Protein AF-A0A7W6UTS2-F1 (afdb_monomer_lite)

Secondary structure (DSSP, 8-state):
--------TTTTTTTTTTSSHHHHHHHTSS-----PPTTEEEETTEEEE-S-HHHHHHHHHHHHHHHHHSSHHHHHHHHHHTT--EEEE-TTS-EEEE---HHHHHHHHH-HHHIIIII--

Structure (mmCIF, N/CA/C/O backbone):
data_AF-A0A7W6UTS2-F1
#
_entry.id   AF-A0A7W6UTS2-F1
#
loop_
_atom_site.group_PDB
_atom_site.id
_atom_site.type_symbol
_atom_site.label_atom_id
_atom_site.label_alt_id
_atom_site.label_comp_id
_atom_site.label_asym_id
_atom_site.label_entity_id
_atom_site.label_seq_id
_atom_site.pdbx_PDB_ins_code
_atom_site.Cartn_x
_atom_site.Cartn_y
_atom_site.Cartn_z
_atom_site.occupancy
_atom_site.B_iso_or_equiv
_atom_site.auth_seq_id
_atom_site.auth_comp_id
_atom_site.auth_asym_id
_atom_site.auth_atom_id
_atom_site.pdbx_PDB_model_num
ATOM 1 N N . MET A 1 1 ? -17.368 18.427 27.699 1.00 36.03 1 MET A N 1
ATOM 2 C CA . MET A 1 1 ? -18.019 18.335 26.372 1.00 36.03 1 MET A CA 1
ATOM 3 C C . MET A 1 1 ? -17.132 19.125 25.419 1.00 36.03 1 MET A C 1
ATOM 5 O O . MET A 1 1 ? -16.994 20.315 25.617 1.00 36.03 1 MET A O 1
ATOM 9 N N . GLY A 1 2 ? -16.251 18.519 24.629 1.00 37.66 2 GLY A N 1
ATOM 10 C CA . GLY A 1 2 ? -16.568 17.772 23.412 1.00 37.66 2 GLY A CA 1
ATOM 11 C C . GLY A 1 2 ? -15.868 18.470 22.237 1.00 37.66 2 GLY A C 1
ATOM 12 O O . GLY A 1 2 ? -16.531 19.034 21.378 1.00 37.66 2 GLY A O 1
ATOM 13 N N . LEU A 1 3 ? -14.530 18.511 22.252 1.00 36.72 3 LEU A N 1
ATOM 14 C CA . LEU A 1 3 ? -13.720 19.060 21.159 1.00 36.72 3 LEU A CA 1
ATOM 15 C C . LEU A 1 3 ? -13.683 18.033 20.021 1.00 36.72 3 LEU A C 1
ATOM 17 O O . LEU A 1 3 ? -12.890 17.094 20.050 1.00 36.72 3 LEU A O 1
ATOM 21 N N . LYS A 1 4 ? -14.581 18.178 19.043 1.00 36.81 4 LYS A N 1
ATOM 22 C CA . LYS A 1 4 ? -14.585 17.382 17.812 1.00 36.81 4 LYS A CA 1
ATOM 23 C C . LYS A 1 4 ? -13.847 18.195 16.748 1.00 36.81 4 LYS A C 1
ATOM 25 O O . LYS A 1 4 ? -14.400 19.130 16.181 1.00 36.81 4 LYS A O 1
ATOM 30 N N . GLY A 1 5 ? -12.558 17.901 16.589 1.00 35.44 5 GLY A N 1
ATOM 31 C CA . GLY A 1 5 ? -11.672 18.577 15.648 1.00 35.44 5 GLY A CA 1
ATOM 32 C C . GLY A 1 5 ? -12.091 18.318 14.205 1.00 35.44 5 GLY A C 1
ATOM 33 O O . GLY A 1 5 ? -11.898 17.221 13.690 1.00 35.44 5 GLY A O 1
ATOM 34 N N . SER A 1 6 ? -12.637 19.344 13.562 1.00 45.41 6 SER A N 1
ATOM 35 C CA . SER A 1 6 ? -12.721 19.441 12.107 1.00 45.41 6 SER A CA 1
ATOM 36 C C . SER A 1 6 ? -11.370 19.936 11.581 1.00 45.41 6 SER A C 1
ATOM 38 O O . SER A 1 6 ? -11.150 21.137 11.471 1.00 45.41 6 SER A O 1
ATOM 40 N N . LEU A 1 7 ? -10.447 19.011 11.311 1.00 38.72 7 LEU A N 1
ATOM 41 C CA . LEU A 1 7 ? -9.261 19.248 10.477 1.00 38.72 7 LEU A CA 1
ATOM 42 C C . LEU A 1 7 ? -9.588 18.657 9.094 1.00 38.72 7 LEU A C 1
ATOM 44 O O . LEU A 1 7 ? -9.459 17.458 8.885 1.00 38.72 7 LEU A O 1
ATOM 48 N N . ASN A 1 8 ? -10.354 19.373 8.275 1.00 42.56 8 ASN A N 1
ATOM 49 C CA . ASN A 1 8 ? -9.886 20.337 7.272 1.00 42.56 8 ASN A CA 1
ATOM 50 C C . ASN A 1 8 ? -9.152 19.652 6.101 1.00 42.56 8 ASN A C 1
ATOM 52 O O . ASN A 1 8 ? -7.930 19.712 5.974 1.00 42.56 8 ASN A O 1
ATOM 56 N N . GLU A 1 9 ? -9.947 19.023 5.228 1.00 44.50 9 GLU A N 1
ATOM 57 C CA . GLU A 1 9 ? -9.570 18.403 3.943 1.00 44.50 9 GLU A CA 1
ATOM 58 C C . GLU A 1 9 ? -8.797 19.339 2.986 1.00 44.50 9 GLU A C 1
ATOM 60 O O . GLU A 1 9 ? -8.205 18.870 2.018 1.00 44.50 9 GLU A O 1
ATOM 65 N N . TYR A 1 10 ? -8.726 20.643 3.272 1.00 45.50 10 TYR A N 1
ATOM 66 C CA . TYR A 1 10 ? -8.092 21.650 2.415 1.00 45.50 10 TYR A CA 1
ATOM 67 C C . TYR A 1 10 ? -6.591 21.896 2.665 1.00 45.50 10 TYR A C 1
ATOM 69 O O . TYR A 1 10 ? -5.899 22.374 1.768 1.00 45.50 10 TYR A O 1
ATOM 77 N N . GLU A 1 11 ? -6.037 21.568 3.838 1.00 42.19 11 GLU A N 1
ATOM 78 C CA . GLU A 1 11 ? -4.622 21.882 4.140 1.00 42.19 11 GLU A CA 1
ATOM 79 C C . GLU A 1 11 ? -3.621 20.833 3.633 1.00 42.19 11 GLU A C 1
ATOM 81 O O . GLU A 1 11 ? -2.423 21.103 3.524 1.00 42.19 11 GLU A O 1
ATOM 86 N N . LEU A 1 12 ? -4.096 19.646 3.256 1.00 47.72 12 LEU A N 1
ATOM 87 C CA . LEU A 1 12 ? -3.245 18.581 2.723 1.00 47.72 12 LEU A CA 1
ATOM 88 C C . LEU A 1 12 ? -2.936 18.724 1.223 1.00 47.72 12 LEU A C 1
ATOM 90 O O . LEU A 1 12 ? -2.036 18.040 0.728 1.00 47.72 12 LEU A O 1
ATOM 94 N N . ASP A 1 13 ? -3.649 19.597 0.510 1.00 47.53 13 ASP A N 1
ATOM 95 C CA . ASP A 1 13 ? -3.495 19.786 -0.936 1.00 47.53 13 ASP A CA 1
ATOM 96 C C . ASP A 1 13 ? -2.376 20.794 -1.274 1.00 47.53 13 ASP A C 1
ATOM 98 O O . ASP A 1 13 ? -1.535 20.551 -2.144 1.00 47.53 13 ASP A O 1
ATOM 102 N N . LEU A 1 14 ? -2.243 21.871 -0.486 1.00 37.41 14 LEU A N 1
ATOM 103 C CA . LEU A 1 14 ? -1.309 22.967 -0.787 1.00 37.41 14 LEU A CA 1
ATOM 104 C C . LEU A 1 14 ? 0.185 22.628 -0.605 1.00 37.41 14 LEU A C 1
ATOM 106 O O . LEU A 1 14 ? 1.039 23.251 -1.236 1.00 37.41 14 LEU A O 1
ATOM 110 N N . LEU A 1 15 ? 0.539 21.638 0.222 1.00 43.25 15 LEU A N 1
ATOM 111 C CA . LEU A 1 15 ? 1.944 21.262 0.462 1.00 43.25 15 LEU A CA 1
ATOM 112 C C . LEU A 1 15 ? 2.467 20.172 -0.497 1.00 43.25 15 LEU A C 1
ATOM 114 O O . LEU A 1 15 ? 3.673 19.910 -0.533 1.00 43.25 15 LEU A O 1
ATOM 118 N N . ARG A 1 16 ? 1.598 19.543 -1.304 1.00 44.44 16 ARG A N 1
ATOM 119 C CA . ARG A 1 16 ? 1.937 18.363 -2.128 1.00 44.44 16 ARG A CA 1
ATOM 120 C C . ARG A 1 16 ? 2.441 18.676 -3.535 1.00 44.44 16 ARG A C 1
ATOM 122 O O . ARG A 1 16 ? 3.199 17.879 -4.089 1.00 44.44 16 ARG A O 1
ATOM 129 N N . GLN A 1 17 ? 2.110 19.839 -4.094 1.00 43.97 17 GLN A N 1
ATOM 130 C CA . GLN A 1 17 ? 2.454 20.165 -5.485 1.00 43.97 17 GLN A CA 1
ATOM 131 C C . GLN A 1 17 ? 3.937 20.502 -5.731 1.00 43.97 17 GLN A C 1
ATOM 133 O O . GLN A 1 17 ? 4.406 20.371 -6.858 1.00 43.97 17 GLN A O 1
ATOM 138 N N . ARG A 1 18 ? 4.720 20.902 -4.716 1.00 40.47 18 ARG A N 1
ATOM 139 C CA . ARG A 1 18 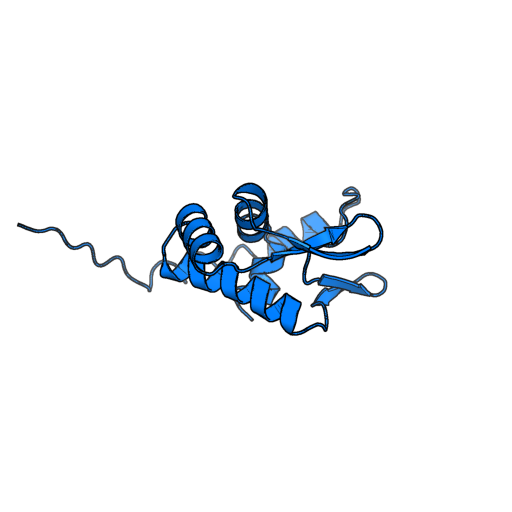? 6.085 21.435 -4.943 1.00 40.47 18 ARG A CA 1
ATOM 140 C C . ARG A 1 18 ? 7.247 20.447 -4.800 1.00 40.47 18 ARG A C 1
ATOM 142 O O . ARG A 1 18 ? 8.359 20.785 -5.191 1.00 40.47 18 ARG A O 1
ATOM 149 N N . SER A 1 19 ? 7.033 19.239 -4.273 1.00 44.03 19 SER A N 1
ATOM 150 C CA . SER A 1 19 ? 8.136 18.296 -3.975 1.00 44.03 19 SER A CA 1
ATOM 151 C C . SER A 1 19 ? 8.249 17.088 -4.911 1.00 44.03 19 SER A C 1
ATOM 153 O O . SER A 1 19 ? 9.230 16.346 -4.822 1.00 44.03 19 SER A O 1
ATOM 155 N N . LEU A 1 20 ? 7.283 16.867 -5.806 1.00 45.97 20 LEU A N 1
ATOM 156 C CA . LEU A 1 20 ? 7.243 15.647 -6.621 1.00 45.97 20 LEU A CA 1
ATOM 157 C C . LEU A 1 20 ? 8.302 15.644 -7.735 1.00 45.97 20 LEU A C 1
ATOM 159 O O . LEU A 1 20 ? 8.944 14.621 -7.952 1.00 45.97 20 LEU A O 1
ATOM 163 N N . SER A 1 21 ? 8.589 16.786 -8.362 1.00 44.38 21 SER A N 1
ATOM 164 C CA . SER A 1 21 ? 9.543 16.865 -9.482 1.00 44.38 21 SER A CA 1
ATOM 165 C C . SER A 1 21 ? 11.014 16.739 -9.056 1.00 44.38 21 SER A C 1
ATOM 167 O O . SER A 1 21 ? 11.840 16.256 -9.822 1.00 44.38 21 SER A O 1
ATOM 169 N N . ALA A 1 22 ? 11.358 17.121 -7.822 1.00 41.34 22 ALA A N 1
ATOM 170 C CA . ALA A 1 22 ? 12.752 17.184 -7.365 1.00 41.34 22 ALA A CA 1
ATOM 171 C C . ALA A 1 22 ? 13.326 15.833 -6.886 1.00 41.34 22 ALA A C 1
ATOM 173 O O . ALA A 1 22 ? 14.535 15.705 -6.698 1.00 41.34 22 ALA A O 1
ATOM 174 N N . ARG A 1 23 ? 12.481 14.813 -6.661 1.00 47.72 23 ARG A N 1
ATOM 175 C CA . ARG A 1 23 ? 12.914 13.503 -6.128 1.00 47.72 23 ARG A CA 1
ATOM 176 C C . ARG A 1 23 ? 13.074 12.411 -7.186 1.00 47.72 23 ARG A C 1
ATOM 178 O O . ARG A 1 23 ? 13.846 11.486 -6.946 1.00 47.72 23 ARG A O 1
ATOM 185 N N . TYR A 1 24 ? 12.438 12.538 -8.353 1.00 48.16 24 TYR A N 1
ATOM 186 C CA . TYR A 1 24 ? 12.656 11.614 -9.476 1.00 48.16 24 TYR A CA 1
ATOM 187 C C . TYR A 1 24 ? 14.110 11.641 -9.978 1.00 48.16 24 TYR A C 1
ATOM 189 O O . TYR A 1 24 ? 14.661 10.603 -10.333 1.00 48.16 24 TYR A O 1
ATOM 197 N N . GLU A 1 25 ? 14.778 12.792 -9.881 1.00 42.00 25 GLU A N 1
ATOM 198 C CA . GLU A 1 25 ? 16.196 12.954 -10.234 1.00 42.00 25 GLU A CA 1
ATOM 199 C C . GLU A 1 25 ? 17.147 12.159 -9.311 1.00 42.00 25 GLU A C 1
ATOM 201 O O . GLU A 1 25 ? 18.228 11.757 -9.738 1.00 42.00 25 GLU A O 1
ATOM 206 N N . LYS A 1 26 ? 16.747 11.855 -8.062 1.00 41.28 26 LYS A N 1
ATOM 207 C CA . LYS A 1 26 ? 17.554 11.033 -7.134 1.00 41.28 26 LYS A CA 1
ATOM 208 C C . LYS A 1 26 ? 17.431 9.530 -7.379 1.00 41.28 26 LYS A C 1
ATOM 210 O O . LYS A 1 26 ? 18.341 8.798 -7.013 1.00 41.28 26 LYS A O 1
ATOM 215 N N . ALA A 1 27 ? 16.356 9.071 -8.021 1.00 45.72 27 ALA A N 1
ATOM 216 C CA . ALA A 1 27 ? 16.198 7.663 -8.396 1.00 45.72 27 ALA A CA 1
ATOM 217 C C . ALA A 1 27 ? 17.026 7.285 -9.641 1.00 45.72 27 ALA A C 1
ATOM 219 O O . ALA A 1 27 ? 17.248 6.109 -9.909 1.00 45.72 27 ALA A O 1
ATOM 220 N N . ARG A 1 28 ? 17.505 8.286 -10.393 1.00 45.31 28 ARG A N 1
ATOM 221 C CA . ARG A 1 28 ? 18.181 8.125 -11.687 1.00 45.31 28 ARG A CA 1
ATOM 222 C C . ARG A 1 28 ? 19.703 7.924 -11.581 1.00 45.31 28 ARG A C 1
ATOM 224 O O . ARG A 1 28 ? 20.349 7.630 -12.581 1.00 45.31 28 ARG A O 1
ATOM 231 N N . ARG A 1 29 ? 20.289 8.055 -10.381 1.00 40.12 29 ARG A N 1
ATOM 232 C CA . ARG A 1 29 ? 21.720 7.810 -10.112 1.00 40.12 29 ARG A CA 1
ATOM 233 C C . ARG A 1 29 ? 21.936 6.491 -9.361 1.00 40.12 29 ARG A C 1
ATOM 235 O O . ARG A 1 29 ? 22.139 6.467 -8.156 1.00 40.12 29 ARG A O 1
ATOM 242 N N . GLY A 1 30 ? 21.947 5.395 -10.108 1.00 44.59 30 GLY A N 1
ATOM 243 C CA . GLY A 1 30 ? 23.090 4.481 -10.050 1.00 44.59 30 GLY A CA 1
ATOM 244 C C . GLY A 1 30 ? 23.095 3.284 -9.097 1.00 44.59 30 GLY A C 1
ATOM 245 O O . GLY A 1 30 ? 23.735 2.311 -9.467 1.00 44.59 30 GLY A O 1
ATOM 246 N N . GLU A 1 31 ? 22.441 3.259 -7.935 1.00 39.97 31 GLU A N 1
ATOM 247 C CA . GLU A 1 31 ? 22.737 2.179 -6.965 1.00 39.97 31 GLU A CA 1
ATOM 248 C C . GLU A 1 31 ? 21.563 1.797 -6.066 1.00 39.97 31 GLU A C 1
ATOM 250 O O . GLU A 1 31 ? 21.573 2.031 -4.862 1.00 39.97 31 GLU A O 1
ATOM 255 N N . LEU A 1 32 ? 20.549 1.132 -6.611 1.00 41.31 32 LEU A N 1
ATOM 256 C CA . LEU A 1 32 ? 19.756 0.248 -5.766 1.00 41.31 32 LEU A CA 1
ATOM 257 C C . LEU A 1 32 ? 19.382 -0.978 -6.588 1.00 41.31 32 LEU A C 1
ATOM 259 O O . LEU A 1 32 ? 18.513 -0.938 -7.458 1.00 41.3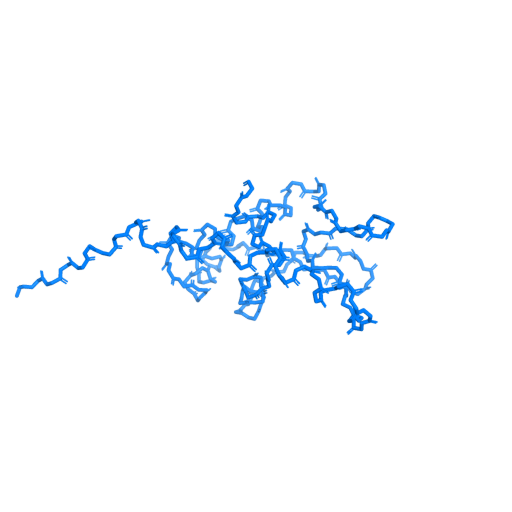1 32 LEU A O 1
ATOM 263 N N . VAL A 1 33 ? 20.074 -2.074 -6.291 1.00 39.56 33 VAL A N 1
ATOM 264 C CA . VAL A 1 33 ? 19.647 -3.449 -6.555 1.00 39.56 33 VAL A CA 1
ATOM 265 C C . VAL A 1 33 ? 18.308 -3.648 -5.834 1.00 39.56 33 VAL A C 1
ATOM 267 O O . VAL A 1 33 ? 18.235 -4.212 -4.748 1.00 39.56 33 VAL A O 1
ATOM 270 N N . VAL A 1 34 ? 17.236 -3.072 -6.371 1.00 48.56 34 VAL A N 1
ATOM 271 C CA . VAL A 1 34 ? 15.894 -3.154 -5.807 1.00 48.56 34 VAL A CA 1
ATOM 272 C C . VAL A 1 34 ? 15.012 -3.757 -6.859 1.00 48.56 34 VAL A C 1
ATOM 274 O O . VAL A 1 34 ? 14.645 -3.131 -7.850 1.00 48.56 34 VAL A O 1
ATOM 277 N N . THR A 1 35 ? 14.698 -5.023 -6.612 1.00 59.91 35 THR A N 1
ATOM 278 C CA . THR A 1 35 ? 13.567 -5.721 -7.195 1.00 59.91 35 THR A CA 1
ATOM 279 C C . THR A 1 35 ? 12.400 -4.747 -7.298 1.00 59.91 35 THR A C 1
ATOM 281 O O . THR A 1 35 ? 12.044 -4.092 -6.313 1.00 59.91 35 THR A O 1
ATOM 284 N N . VAL A 1 36 ? 11.850 -4.624 -8.504 1.00 72.56 36 VAL A N 1
ATOM 285 C CA . VAL A 1 36 ? 10.736 -3.723 -8.792 1.00 72.56 36 VAL A CA 1
ATOM 286 C C . VAL A 1 36 ? 9.633 -3.959 -7.747 1.00 72.56 36 VAL A C 1
ATOM 288 O O . VAL A 1 36 ? 9.281 -5.119 -7.507 1.00 72.56 36 VAL A O 1
ATOM 291 N N . PRO A 1 37 ? 9.135 -2.906 -7.071 1.00 78.62 37 PRO A N 1
ATOM 292 C CA . PRO A 1 37 ? 8.099 -3.057 -6.058 1.00 78.62 37 PRO A CA 1
ATOM 293 C C . PRO A 1 37 ? 6.854 -3.725 -6.649 1.00 78.62 37 PRO A C 1
ATOM 295 O O . PRO A 1 37 ? 6.577 -3.601 -7.840 1.00 78.62 37 PRO A O 1
ATOM 298 N N . VAL A 1 38 ? 6.106 -4.444 -5.811 1.00 83.12 38 VAL A N 1
ATOM 299 C CA . VAL A 1 38 ? 4.888 -5.136 -6.249 1.00 83.12 38 VAL A CA 1
ATOM 300 C C . VAL A 1 38 ? 3.890 -4.154 -6.877 1.00 83.12 38 VAL A C 1
ATOM 302 O O . VAL A 1 38 ? 3.764 -3.021 -6.423 1.00 83.12 38 VAL A O 1
ATOM 305 N N . GLY A 1 39 ? 3.216 -4.568 -7.951 1.00 82.62 39 GLY A N 1
ATOM 306 C CA . GLY A 1 39 ? 2.363 -3.676 -8.746 1.00 82.62 39 GLY A CA 1
ATOM 307 C C . GLY A 1 39 ? 3.091 -2.854 -9.793 1.00 82.62 39 GLY A C 1
ATOM 308 O O . GLY A 1 39 ? 2.459 -2.000 -10.418 1.00 82.62 39 GLY A O 1
ATOM 309 N N . PHE A 1 40 ? 4.382 -3.117 -9.997 1.00 83.00 40 PHE A N 1
ATOM 310 C CA . PHE A 1 40 ? 5.156 -2.542 -11.080 1.00 83.00 40 PHE A CA 1
ATOM 311 C C . PHE A 1 40 ? 5.997 -3.601 -11.805 1.00 83.00 40 PHE A C 1
ATOM 313 O O . PHE A 1 40 ? 6.484 -4.567 -11.210 1.00 83.00 40 PHE A O 1
ATOM 320 N N . LEU A 1 41 ? 6.217 -3.381 -13.100 1.00 81.19 41 LEU A N 1
ATOM 321 C CA . LEU A 1 41 ? 7.104 -4.154 -13.963 1.00 81.19 41 LEU A CA 1
ATOM 322 C C . LEU A 1 41 ? 8.200 -3.247 -14.527 1.00 81.19 41 LEU A C 1
ATOM 324 O O . LEU A 1 41 ? 7.959 -2.077 -14.816 1.00 81.19 41 LEU A O 1
ATOM 328 N N . LYS A 1 42 ? 9.408 -3.790 -14.712 1.00 78.62 42 LYS A N 1
ATOM 329 C CA . LYS A 1 42 ? 10.456 -3.107 -15.478 1.00 78.62 42 LYS A CA 1
ATOM 330 C C . LYS A 1 42 ? 10.281 -3.460 -16.953 1.00 78.62 42 LYS A C 1
ATOM 332 O O . LYS A 1 42 ? 10.432 -4.622 -17.319 1.00 78.62 42 LYS A O 1
ATOM 337 N N . VAL A 1 43 ? 9.977 -2.463 -17.778 1.00 78.62 43 VAL A N 1
ATOM 338 C CA . VAL A 1 43 ? 9.833 -2.582 -19.233 1.00 78.62 43 VAL A CA 1
ATOM 339 C C . VAL A 1 43 ? 10.965 -1.778 -19.871 1.00 78.62 43 VAL A C 1
ATOM 341 O O . VAL A 1 43 ? 10.928 -0.549 -19.947 1.00 78.62 43 VAL A O 1
ATOM 344 N N . GLY A 1 44 ? 12.036 -2.476 -20.260 1.00 79.94 44 GLY A N 1
ATOM 345 C CA . GLY A 1 44 ? 13.276 -1.841 -20.710 1.00 79.94 44 GLY A CA 1
ATOM 346 C C . GLY A 1 44 ? 13.913 -1.000 -19.599 1.00 79.94 44 GLY A C 1
ATOM 347 O O . GLY A 1 44 ? 14.279 -1.528 -18.549 1.00 79.94 44 GLY A O 1
ATOM 348 N N . ASP A 1 45 ? 14.030 0.309 -19.829 1.00 77.12 45 ASP A N 1
ATOM 349 C CA . ASP A 1 45 ? 14.568 1.270 -18.852 1.00 77.12 45 ASP A CA 1
ATOM 350 C C . ASP A 1 45 ? 13.476 1.948 -17.998 1.00 77.12 45 ASP A C 1
ATOM 352 O O . ASP A 1 45 ? 13.767 2.744 -17.109 1.00 77.12 45 ASP A O 1
ATOM 356 N N . ARG A 1 46 ? 12.197 1.636 -18.249 1.00 74.38 46 ARG A N 1
ATOM 357 C CA . ARG A 1 46 ? 11.054 2.244 -17.555 1.00 74.38 46 ARG A CA 1
ATOM 358 C C . ARG A 1 46 ? 10.439 1.295 -16.536 1.00 74.38 46 ARG A C 1
ATOM 360 O O . ARG A 1 46 ? 10.541 0.075 -16.650 1.00 74.38 46 ARG A O 1
ATOM 367 N N . ILE A 1 47 ? 9.785 1.877 -15.536 1.00 77.50 47 ILE A N 1
ATOM 368 C CA . ILE A 1 47 ? 8.948 1.158 -14.577 1.00 77.50 47 ILE A CA 1
ATOM 369 C C . ILE A 1 47 ? 7.493 1.485 -14.913 1.00 77.50 47 ILE A C 1
ATOM 371 O O . ILE A 1 47 ? 7.104 2.651 -14.889 1.00 77.50 47 ILE A O 1
ATOM 375 N N . GLU A 1 48 ? 6.707 0.462 -15.224 1.00 82.12 48 GLU A N 1
ATOM 376 C CA . GLU A 1 48 ? 5.287 0.567 -15.569 1.00 82.12 48 GLU A CA 1
ATOM 377 C C . GLU A 1 48 ? 4.428 -0.158 -14.531 1.00 82.12 48 GLU A C 1
ATOM 379 O O . GLU A 1 48 ? 4.940 -0.978 -13.769 1.00 82.12 48 GLU A O 1
ATOM 384 N N . LYS A 1 49 ? 3.125 0.146 -14.466 1.00 81.12 49 LYS A N 1
ATOM 385 C CA . LYS A 1 49 ? 2.197 -0.594 -13.597 1.00 81.12 49 LYS A CA 1
ATOM 386 C C . LYS A 1 49 ? 2.098 -2.046 -14.060 1.00 81.12 49 LYS A C 1
ATOM 388 O O . LYS A 1 49 ? 2.091 -2.319 -15.257 1.00 81.12 49 LYS A O 1
ATOM 393 N N . ASP A 1 50 ? 1.978 -2.960 -13.107 1.00 85.06 50 ASP A N 1
ATOM 394 C CA . ASP A 1 50 ? 1.668 -4.354 -13.412 1.00 85.06 50 ASP A CA 1
ATOM 395 C C . ASP A 1 50 ? 0.296 -4.431 -14.103 1.00 85.06 50 ASP A C 1
ATOM 397 O O . ASP A 1 50 ? -0.658 -3.865 -13.566 1.00 85.06 50 ASP A O 1
ATOM 401 N N . PRO A 1 51 ? 0.168 -5.048 -15.293 1.00 84.50 51 PRO A N 1
ATOM 402 C CA . PRO A 1 51 ? -1.102 -5.133 -16.007 1.00 84.50 51 PRO A CA 1
ATOM 403 C C . PRO A 1 51 ? -2.141 -5.996 -15.277 1.00 84.50 51 PRO A C 1
ATOM 405 O O . PRO A 1 51 ? -3.327 -5.898 -15.599 1.00 84.50 51 PRO A O 1
ATOM 408 N N . ASP A 1 52 ? -1.735 -6.811 -14.297 1.00 89.25 52 ASP A N 1
ATOM 409 C CA . ASP A 1 52 ? -2.655 -7.591 -13.479 1.00 89.25 52 ASP A CA 1
ATOM 410 C C . ASP A 1 52 ? -3.512 -6.669 -12.600 1.00 89.25 52 ASP A C 1
ATOM 412 O O . ASP A 1 52 ? -3.072 -6.099 -11.595 1.00 89.25 52 ASP A O 1
ATOM 416 N N . ARG A 1 53 ? -4.791 -6.560 -12.970 1.00 88.69 53 ARG A N 1
ATOM 417 C CA . ARG A 1 53 ? -5.779 -5.764 -12.238 1.00 88.69 53 ARG A CA 1
ATOM 418 C C . ARG A 1 53 ? -5.937 -6.211 -10.796 1.00 88.69 53 ARG A C 1
ATOM 420 O O . ARG A 1 53 ? -6.039 -5.359 -9.926 1.00 88.69 53 ARG A O 1
ATOM 427 N N . ARG A 1 54 ? -5.839 -7.508 -10.509 1.00 89.94 54 ARG A N 1
ATOM 428 C CA . ARG A 1 54 ? -5.955 -8.021 -9.143 1.00 89.94 54 ARG A CA 1
ATOM 429 C C . ARG A 1 54 ? -4.843 -7.468 -8.253 1.00 89.94 54 ARG A C 1
ATOM 431 O O . ARG A 1 54 ? -5.093 -7.119 -7.101 1.00 89.94 54 ARG A O 1
ATOM 438 N N . ILE A 1 55 ? -3.624 -7.361 -8.785 1.00 89.69 55 ILE A N 1
ATOM 439 C CA . ILE A 1 55 ? -2.498 -6.737 -8.082 1.00 89.69 55 ILE A CA 1
ATOM 440 C C . ILE A 1 55 ? -2.769 -5.244 -7.886 1.00 89.69 55 ILE A C 1
ATOM 442 O O . ILE A 1 55 ? -2.589 -4.738 -6.777 1.00 89.69 55 ILE A O 1
ATOM 446 N N . GLN A 1 56 ? -3.229 -4.551 -8.932 1.00 88.44 56 GLN A N 1
ATOM 447 C CA . GLN A 1 56 ? -3.538 -3.124 -8.849 1.00 88.44 56 GLN A CA 1
ATOM 448 C C . GLN A 1 56 ? -4.602 -2.821 -7.785 1.00 88.44 56 GLN A C 1
ATOM 450 O O . GLN A 1 56 ? -4.400 -1.940 -6.950 1.00 88.44 56 GLN A O 1
ATOM 455 N N . ASP A 1 57 ? -5.696 -3.581 -7.784 1.00 88.75 57 ASP A N 1
ATOM 456 C CA . ASP A 1 57 ? -6.819 -3.431 -6.860 1.00 88.75 57 ASP A CA 1
ATOM 457 C C . ASP A 1 57 ? -6.400 -3.712 -5.415 1.00 88.75 57 ASP A C 1
ATOM 459 O O . ASP A 1 57 ? -6.760 -2.963 -4.508 1.00 88.75 57 ASP A O 1
ATOM 463 N N . ALA A 1 58 ? -5.581 -4.743 -5.180 1.00 91.38 58 ALA A N 1
ATOM 464 C CA . ALA A 1 58 ? -5.068 -5.040 -3.845 1.00 91.38 58 ALA A CA 1
ATOM 465 C C . ALA A 1 58 ? -4.191 -3.900 -3.302 1.00 91.38 58 ALA A C 1
ATOM 467 O O . ALA A 1 58 ? -4.274 -3.552 -2.124 1.00 91.38 58 ALA A O 1
ATOM 468 N N . ILE A 1 59 ? -3.371 -3.291 -4.161 1.00 89.50 59 ILE A N 1
ATOM 469 C CA . ILE A 1 59 ? -2.527 -2.151 -3.789 1.00 89.50 59 ILE A CA 1
ATOM 470 C C . ILE A 1 59 ? -3.391 -0.924 -3.507 1.00 89.50 59 ILE A C 1
ATOM 472 O O . ILE A 1 59 ? -3.223 -0.304 -2.457 1.00 89.50 59 ILE A O 1
ATOM 476 N N . ALA A 1 60 ? -4.340 -0.602 -4.387 1.00 89.38 60 ALA A N 1
ATOM 477 C CA . ALA A 1 60 ? -5.279 0.497 -4.184 1.00 89.38 60 ALA A CA 1
ATOM 478 C C . ALA A 1 60 ? -6.075 0.325 -2.879 1.00 89.38 60 ALA A C 1
ATOM 480 O O . ALA A 1 60 ? -6.209 1.272 -2.106 1.00 89.38 60 ALA A O 1
ATOM 481 N N . LEU A 1 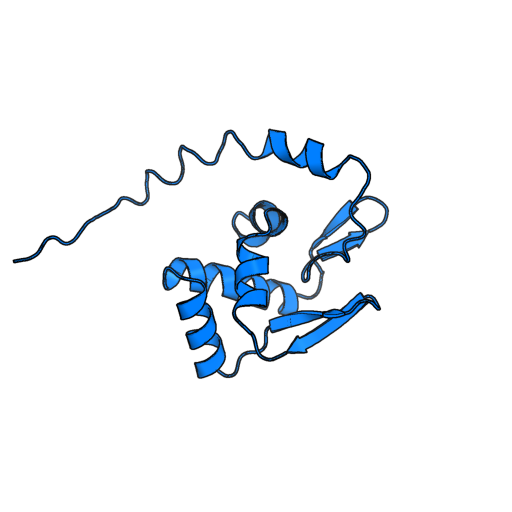61 ? -6.518 -0.897 -2.569 1.00 90.94 61 LEU A N 1
ATOM 482 C CA . LEU A 1 61 ? -7.236 -1.213 -1.336 1.00 90.94 61 LEU A CA 1
ATOM 483 C C . LEU A 1 61 ? -6.403 -0.931 -0.079 1.00 90.94 61 LEU A C 1
ATOM 485 O O . LEU A 1 61 ? -6.946 -0.428 0.903 1.00 90.94 61 LEU A O 1
ATOM 489 N N . VAL A 1 62 ? -5.090 -1.194 -0.102 1.00 89.81 62 VAL A N 1
ATOM 490 C CA . VAL A 1 62 ? -4.196 -0.825 1.010 1.00 89.81 62 VAL A CA 1
ATOM 491 C C . VAL A 1 62 ? -4.223 0.682 1.243 1.00 89.81 62 VAL A C 1
ATOM 493 O O . VAL A 1 62 ? -4.434 1.113 2.375 1.00 89.81 62 VAL A O 1
ATOM 496 N N . PHE A 1 63 ? -4.046 1.488 0.194 1.00 87.38 63 PHE A N 1
ATOM 497 C CA . PHE A 1 63 ? -4.051 2.949 0.320 1.00 87.38 63 PHE A CA 1
ATOM 498 C C . PHE A 1 63 ? -5.414 3.481 0.760 1.00 87.38 63 PHE A C 1
ATOM 500 O O . PHE A 1 63 ? -5.472 4.280 1.694 1.00 87.38 63 PHE A O 1
ATOM 507 N N . ASN A 1 64 ? -6.497 2.970 0.174 1.00 88.31 64 ASN A N 1
ATOM 508 C CA . ASN A 1 64 ? -7.860 3.329 0.554 1.00 88.31 64 ASN A CA 1
ATOM 509 C C . ASN A 1 64 ? -8.123 3.027 2.030 1.00 88.31 64 ASN A C 1
ATOM 511 O O . ASN A 1 64 ? -8.617 3.890 2.745 1.00 88.31 64 ASN A O 1
ATOM 515 N N . LYS A 1 65 ? -7.723 1.852 2.534 1.00 89.31 65 LYS A N 1
ATOM 516 C CA . LYS A 1 65 ? -7.930 1.497 3.947 1.00 89.31 65 LYS A CA 1
ATOM 517 C C . LYS A 1 65 ? -7.047 2.272 4.906 1.00 89.31 65 LYS A C 1
ATOM 519 O O . LYS A 1 65 ? -7.472 2.557 6.020 1.00 89.31 65 LYS A O 1
ATOM 524 N N . VAL A 1 66 ? -5.843 2.655 4.498 1.00 85.00 66 VAL A N 1
ATOM 525 C CA . VAL A 1 66 ? -4.998 3.543 5.306 1.00 85.00 66 VAL A CA 1
ATOM 526 C C . VAL A 1 66 ? -5.597 4.945 5.372 1.00 85.00 66 VAL A C 1
ATOM 528 O O . VAL A 1 66 ? -5.590 5.538 6.447 1.00 85.00 66 VAL A O 1
ATOM 531 N N . ALA A 1 67 ? -6.135 5.456 4.263 1.00 84.75 67 ALA A N 1
ATOM 532 C CA . ALA A 1 67 ? -6.810 6.750 4.219 1.00 84.75 67 ALA A CA 1
ATOM 533 C C . ALA A 1 67 ? -8.128 6.743 5.017 1.00 84.75 67 ALA A C 1
ATOM 535 O O . ALA A 1 67 ? -8.382 7.670 5.777 1.00 84.75 67 ALA A O 1
ATOM 536 N N . GLU A 1 68 ? -8.924 5.678 4.896 1.00 86.94 68 GLU A N 1
ATOM 537 C CA . GLU A 1 68 ? -10.205 5.493 5.591 1.00 86.94 68 GLU A CA 1
ATOM 538 C C . GLU A 1 68 ? -10.027 5.300 7.104 1.00 86.94 68 GLU A C 1
ATOM 540 O O . GLU A 1 68 ? -10.746 5.900 7.897 1.00 86.94 68 GLU A O 1
ATOM 545 N N . LEU A 1 69 ? -9.071 4.460 7.519 1.00 87.69 69 LEU A N 1
ATOM 546 C CA . LEU A 1 69 ? -8.896 4.076 8.925 1.00 87.69 69 LEU A CA 1
ATOM 547 C C . LEU A 1 69 ? -7.856 4.931 9.660 1.00 87.69 69 LEU A C 1
ATOM 549 O O . LEU A 1 69 ? -7.793 4.889 10.883 1.00 87.69 69 LEU A O 1
ATOM 553 N N . GLY A 1 70 ? -7.020 5.681 8.939 1.00 83.81 70 GLY A N 1
ATOM 554 C CA . GLY A 1 70 ? -6.036 6.606 9.505 1.00 83.81 70 GLY A CA 1
ATOM 555 C C . GLY A 1 70 ? -4.721 5.972 9.973 1.00 83.81 70 GLY A C 1
ATOM 556 O O . GLY A 1 70 ? -3.844 6.682 10.464 1.00 83.81 70 GLY A O 1
ATOM 557 N N . SER A 1 71 ? -4.529 4.652 9.833 1.00 86.44 71 SER A N 1
ATOM 558 C CA . SER A 1 71 ? -3.251 4.013 10.179 1.00 86.44 71 SER A CA 1
ATOM 559 C C . SER A 1 71 ? -2.956 2.711 9.428 1.00 86.44 71 SER A C 1
ATOM 561 O O . SER A 1 71 ? -3.839 1.897 9.152 1.00 86.44 71 SER A O 1
ATOM 563 N N . ALA A 1 72 ? -1.662 2.456 9.189 1.00 87.12 72 ALA A N 1
ATOM 564 C CA . ALA A 1 72 ? -1.158 1.194 8.633 1.00 87.12 72 ALA A CA 1
ATOM 565 C C . ALA A 1 72 ? -1.552 -0.026 9.482 1.00 87.12 72 ALA A C 1
ATOM 567 O O . ALA A 1 72 ? -1.835 -1.102 8.958 1.00 87.12 72 ALA A O 1
ATOM 568 N N . ARG A 1 73 ? -1.585 0.145 10.810 1.00 90.69 73 ARG A N 1
ATOM 569 C CA . ARG A 1 73 ? -1.982 -0.909 11.747 1.00 90.69 73 ARG A CA 1
ATOM 570 C C . ARG A 1 73 ? -3.469 -1.239 11.630 1.00 90.69 73 ARG A C 1
ATOM 572 O O . ARG A 1 73 ? -3.805 -2.416 11.631 1.00 90.69 73 ARG A O 1
ATOM 579 N N . GLN A 1 74 ? -4.351 -0.243 11.535 1.00 89.12 74 GLN A N 1
ATOM 580 C CA . GLN A 1 74 ? -5.784 -0.509 11.374 1.00 89.12 74 GLN A CA 1
ATOM 581 C C . GLN A 1 74 ? -6.098 -1.112 10.009 1.00 89.12 74 GLN A C 1
ATOM 583 O O . GLN A 1 74 ? -6.877 -2.056 9.949 1.00 89.12 74 GLN A O 1
ATOM 588 N N . ALA A 1 75 ? -5.425 -0.659 8.947 1.00 90.69 75 ALA A N 1
ATOM 589 C CA . ALA A 1 75 ? -5.504 -1.323 7.652 1.00 90.69 75 ALA A CA 1
ATOM 590 C C . ALA A 1 75 ? -5.085 -2.799 7.760 1.00 90.69 75 ALA A C 1
ATOM 592 O O . ALA A 1 75 ? -5.837 -3.670 7.342 1.00 90.69 75 ALA A O 1
ATOM 593 N N . LEU A 1 76 ? -3.948 -3.107 8.402 1.00 93.06 76 LEU A N 1
ATOM 594 C CA . LEU A 1 76 ? -3.528 -4.495 8.631 1.00 93.06 76 LEU A CA 1
ATOM 595 C C . LEU A 1 76 ? -4.613 -5.323 9.328 1.00 93.06 76 LEU A C 1
ATOM 597 O O . LEU A 1 76 ? -4.929 -6.410 8.858 1.00 93.06 76 LEU A O 1
ATOM 601 N N . LEU A 1 77 ? -5.158 -4.829 10.442 1.00 93.56 77 LEU A N 1
ATOM 602 C CA . LEU A 1 77 ? -6.191 -5.545 11.193 1.00 93.56 77 LEU A CA 1
ATOM 603 C C . LEU A 1 77 ? -7.418 -5.811 10.321 1.00 93.56 77 LEU A C 1
ATOM 605 O O . LEU A 1 77 ? -7.846 -6.956 10.243 1.00 93.56 77 LEU A O 1
ATOM 609 N N . TRP A 1 78 ? -7.875 -4.811 9.568 1.00 95.81 78 TRP A N 1
ATOM 610 C CA . TRP A 1 78 ? -8.991 -4.965 8.642 1.00 95.81 78 TRP A CA 1
ATOM 611 C C . TRP A 1 78 ? -8.728 -6.062 7.597 1.00 95.81 78 TRP A C 1
ATOM 613 O O . TRP A 1 78 ? -9.570 -6.935 7.401 1.00 95.81 78 TRP A O 1
ATOM 623 N N . PHE A 1 79 ? -7.540 -6.092 6.980 1.00 94.81 79 PHE A N 1
ATOM 624 C CA . PHE A 1 79 ? -7.169 -7.157 6.037 1.00 94.81 79 PHE A CA 1
ATOM 625 C C . PHE A 1 79 ? -7.171 -8.544 6.695 1.00 94.81 79 PHE A C 1
ATOM 627 O O . PHE A 1 79 ? -7.622 -9.516 6.090 1.00 94.81 79 PHE A O 1
ATOM 634 N N . LEU A 1 80 ? -6.675 -8.644 7.931 1.00 95.25 80 LEU A N 1
ATOM 635 C CA . LEU A 1 80 ? -6.644 -9.900 8.678 1.00 95.25 80 LEU A CA 1
ATOM 636 C C . LEU A 1 80 ? -8.043 -10.386 9.065 1.00 95.25 80 LEU A C 1
ATOM 638 O O . LEU A 1 80 ? -8.296 -11.585 8.986 1.00 95.25 80 LEU A O 1
ATOM 642 N N . GLU A 1 81 ? -8.934 -9.476 9.455 1.00 95.00 81 GLU A N 1
ATOM 643 C CA . GLU A 1 81 ? -10.335 -9.777 9.769 1.00 95.00 81 GLU A CA 1
ATOM 644 C C . GLU A 1 81 ? -11.099 -10.282 8.540 1.00 95.00 81 GLU A C 1
ATOM 646 O O . GLU A 1 81 ? -11.926 -11.181 8.658 1.00 95.00 81 GLU A O 1
ATOM 651 N N . HIS A 1 82 ? -10.777 -9.761 7.354 1.00 94.00 82 HIS A N 1
ATOM 652 C CA . HIS A 1 82 ? -11.410 -10.156 6.092 1.00 94.00 82 HIS A CA 1
ATOM 653 C C . HIS A 1 82 ? -10.695 -11.324 5.391 1.00 94.00 82 HIS A C 1
ATOM 655 O O . HIS A 1 82 ? -11.112 -11.733 4.310 1.00 94.00 82 HIS A O 1
ATOM 661 N N . GLY A 1 83 ? -9.616 -11.862 5.975 1.00 93.56 83 GLY A N 1
ATOM 662 C CA . GLY A 1 83 ? -8.851 -12.968 5.391 1.00 93.56 83 GLY A CA 1
ATOM 663 C C . GLY A 1 83 ? -8.217 -12.635 4.036 1.00 93.56 83 GLY A C 1
ATOM 664 O O . GLY A 1 83 ? -8.058 -13.522 3.202 1.00 93.56 83 GLY A O 1
ATOM 665 N N . LEU A 1 84 ? -7.890 -11.362 3.798 1.00 93.75 84 LEU A N 1
ATOM 666 C CA . LEU A 1 84 ? -7.366 -10.887 2.522 1.00 93.75 84 LEU A CA 1
ATOM 667 C C . LEU A 1 84 ? -5.837 -10.939 2.495 1.00 93.75 84 LEU A C 1
ATOM 669 O O . LEU A 1 84 ? -5.157 -10.419 3.383 1.00 93.75 84 LEU A O 1
ATOM 673 N N . ASP A 1 85 ? -5.306 -11.518 1.424 1.00 94.94 85 ASP A N 1
ATOM 674 C CA . ASP A 1 85 ? -3.874 -11.569 1.150 1.00 94.94 85 ASP A CA 1
ATOM 675 C C . ASP A 1 85 ? -3.404 -10.351 0.348 1.00 94.94 85 ASP A C 1
ATOM 677 O O . ASP A 1 85 ? -4.153 -9.766 -0.437 1.00 94.94 85 ASP A O 1
ATOM 681 N N . LEU A 1 86 ? -2.124 -10.006 0.501 1.00 92.56 86 LEU A N 1
ATOM 682 C CA . LEU A 1 86 ? -1.457 -9.002 -0.322 1.00 92.56 86 LEU A CA 1
ATOM 683 C C . LEU A 1 86 ? -0.482 -9.647 -1.309 1.00 92.56 86 LEU A C 1
ATOM 685 O O . LEU A 1 86 ? 0.156 -10.656 -0.979 1.00 92.56 86 LEU A O 1
ATOM 689 N N . PRO A 1 87 ? -0.322 -9.051 -2.502 1.00 92.00 87 PRO A N 1
ATOM 690 C CA . PRO A 1 87 ? 0.665 -9.508 -3.457 1.00 92.00 87 PRO A CA 1
ATOM 691 C C . PRO A 1 87 ? 2.069 -9.173 -2.935 1.00 92.00 87 PRO A C 1
ATOM 693 O O . PRO A 1 87 ? 2.342 -8.079 -2.438 1.00 92.00 87 PRO A O 1
ATOM 696 N N . VAL A 1 88 ? 2.987 -10.125 -3.059 1.00 88.00 88 VAL A N 1
ATOM 697 C CA . VAL A 1 88 ? 4.394 -9.990 -2.688 1.00 88.00 88 VAL A CA 1
ATOM 698 C C . VAL A 1 88 ? 5.241 -10.469 -3.854 1.00 88.00 88 VAL A C 1
ATOM 700 O O . VAL A 1 88 ? 5.110 -11.606 -4.304 1.00 88.00 88 VAL A O 1
ATOM 703 N N . ARG A 1 89 ? 6.138 -9.598 -4.316 1.00 82.56 89 ARG A N 1
ATOM 704 C CA . ARG A 1 89 ? 7.113 -9.920 -5.355 1.00 82.56 89 ARG A CA 1
ATOM 705 C C . ARG A 1 89 ? 8.261 -10.738 -4.763 1.00 82.56 89 ARG A C 1
ATOM 707 O O . ARG A 1 89 ? 8.880 -10.315 -3.784 1.00 82.56 89 ARG A O 1
ATOM 714 N N . ARG A 1 90 ? 8.545 -11.894 -5.355 1.00 79.50 90 ARG A N 1
ATOM 715 C CA . ARG A 1 90 ? 9.723 -12.718 -5.065 1.00 79.50 90 ARG A CA 1
ATOM 716 C C . ARG A 1 90 ? 10.934 -12.250 -5.881 1.00 79.50 90 ARG A C 1
ATOM 718 O O . ARG A 1 90 ? 10.815 -11.441 -6.798 1.00 79.50 90 ARG A O 1
ATOM 725 N N . ALA A 1 91 ? 12.118 -12.737 -5.511 1.00 73.12 91 ALA A N 1
ATOM 726 C CA . ALA A 1 91 ? 13.375 -12.377 -6.171 1.00 73.12 91 ALA A CA 1
ATOM 727 C C . ALA A 1 91 ? 13.470 -12.883 -7.624 1.00 73.12 91 ALA A C 1
ATOM 729 O O . ALA A 1 91 ? 14.166 -12.272 -8.428 1.00 73.12 91 ALA A O 1
ATOM 730 N N . ASP A 1 92 ? 12.752 -13.959 -7.948 1.00 73.88 92 ASP A N 1
ATOM 731 C CA . ASP A 1 92 ? 12.596 -14.530 -9.294 1.00 73.88 92 ASP A CA 1
ATOM 732 C C . ASP A 1 92 ? 11.668 -13.699 -10.203 1.00 73.88 92 ASP A C 1
ATOM 734 O O . ASP A 1 92 ? 11.642 -13.911 -11.411 1.00 73.88 92 ASP A O 1
ATOM 738 N N . GLY A 1 93 ? 10.950 -12.716 -9.6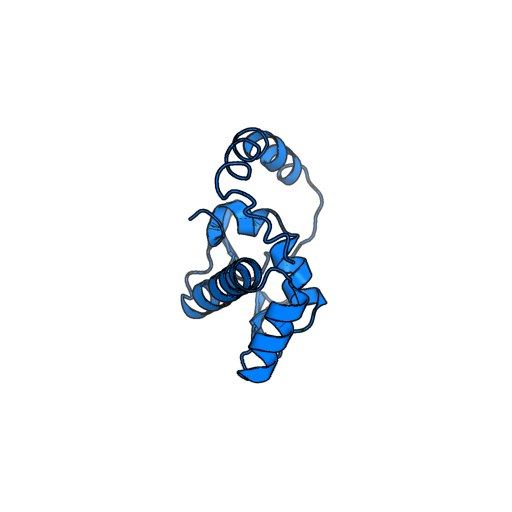47 1.00 71.50 93 GLY A N 1
ATOM 739 C CA . GLY A 1 93 ? 9.982 -11.893 -10.370 1.00 71.50 93 GLY A CA 1
ATOM 740 C C . GLY A 1 93 ? 8.540 -12.391 -10.267 1.00 71.50 93 GLY A C 1
ATOM 741 O O . GLY A 1 93 ? 7.632 -11.661 -10.672 1.00 71.50 93 GLY A O 1
ATOM 742 N N . ASP A 1 94 ? 8.296 -13.550 -9.655 1.00 81.69 94 ASP A N 1
ATOM 743 C CA . ASP A 1 94 ? 6.940 -14.049 -9.448 1.00 81.69 94 ASP A CA 1
ATOM 744 C C . ASP A 1 94 ? 6.204 -13.258 -8.366 1.00 81.69 94 ASP A C 1
ATOM 746 O O . ASP A 1 94 ? 6.784 -12.742 -7.401 1.00 81.69 94 ASP A O 1
ATOM 750 N N . VAL A 1 95 ? 4.886 -13.163 -8.524 1.00 87.75 95 VAL A N 1
ATOM 751 C CA . VAL A 1 95 ? 3.998 -12.560 -7.531 1.00 87.75 95 VAL A CA 1
ATOM 752 C C . VAL A 1 95 ? 3.260 -13.668 -6.805 1.00 87.75 95 VAL A C 1
ATOM 754 O O . VAL A 1 95 ? 2.552 -14.468 -7.409 1.00 87.75 95 VAL A O 1
ATOM 757 N N . ILE A 1 96 ? 3.402 -13.689 -5.484 1.00 90.44 96 ILE A N 1
ATOM 758 C CA . ILE A 1 96 ? 2.655 -14.596 -4.619 1.00 90.44 96 ILE A CA 1
ATOM 759 C C . ILE A 1 96 ? 1.715 -13.822 -3.708 1.00 90.44 96 ILE A C 1
ATOM 761 O O . ILE A 1 96 ? 2.015 -12.708 -3.287 1.00 90.44 96 ILE A O 1
ATOM 765 N N . TRP A 1 97 ? 0.596 -14.441 -3.360 1.00 93.88 97 TRP A N 1
ATOM 766 C CA . TRP A 1 97 ? -0.367 -13.896 -2.412 1.00 93.88 97 TRP A CA 1
ATOM 767 C C . TRP A 1 97 ? -0.019 -14.401 -1.018 1.00 93.88 97 TRP A C 1
ATOM 769 O O . TRP A 1 97 ? 0.167 -15.602 -0.812 1.00 93.88 97 TRP A O 1
ATOM 779 N N . ARG A 1 98 ? 0.172 -13.481 -0.071 1.00 92.50 98 ARG A N 1
ATOM 780 C CA . ARG A 1 98 ? 0.506 -13.823 1.312 1.00 92.50 98 ARG A CA 1
ATOM 781 C C . ARG A 1 98 ? -0.288 -12.990 2.292 1.00 92.50 98 ARG A C 1
ATOM 783 O O . ARG A 1 98 ? -0.494 -11.794 2.079 1.00 92.50 98 ARG A O 1
ATOM 790 N N . ARG A 1 99 ? -0.556 -13.609 3.440 1.00 92.94 99 ARG A N 1
ATOM 791 C CA . ARG A 1 99 ? -1.120 -12.934 4.601 1.00 92.94 99 ARG A CA 1
ATOM 792 C C . ARG A 1 99 ? -0.303 -11.677 4.922 1.00 92.94 99 ARG A C 1
ATOM 794 O O . ARG A 1 99 ? 0.923 -11.781 5.080 1.00 92.94 99 ARG A O 1
ATOM 801 N N . PRO A 1 100 ? -0.945 -10.501 5.018 1.00 92.38 100 PRO A N 1
ATOM 802 C CA . PRO A 1 100 ? -0.234 -9.260 5.235 1.00 92.38 100 PRO A CA 1
ATOM 803 C C . PRO A 1 100 ? 0.403 -9.221 6.617 1.00 92.38 100 PRO A C 1
ATOM 805 O O . PRO A 1 100 ? -0.074 -9.812 7.587 1.00 92.38 100 PRO A O 1
ATOM 808 N N . ASN A 1 101 ? 1.493 -8.471 6.698 1.00 91.25 101 ASN A N 1
ATOM 809 C CA . ASN A 1 101 ? 2.116 -8.087 7.949 1.00 91.25 101 ASN A CA 1
ATOM 810 C C . ASN A 1 101 ? 2.350 -6.574 7.947 1.00 91.25 101 ASN A C 1
ATOM 812 O O . ASN A 1 101 ? 2.277 -5.911 6.907 1.00 91.25 101 ASN A O 1
ATOM 816 N N . TYR A 1 102 ? 2.644 -6.035 9.127 1.00 88.88 102 TYR A N 1
ATOM 817 C CA . TYR A 1 102 ? 2.840 -4.601 9.303 1.00 88.88 102 TYR A CA 1
ATOM 818 C C . TYR A 1 102 ? 3.954 -4.047 8.407 1.00 88.88 102 TYR A C 1
ATOM 820 O O . TYR A 1 102 ? 3.783 -2.991 7.804 1.00 88.88 102 TYR A O 1
ATOM 828 N N . ALA A 1 103 ? 5.068 -4.773 8.268 1.00 87.94 103 ALA A N 1
ATOM 829 C CA . ALA A 1 103 ? 6.205 -4.332 7.468 1.00 87.94 103 ALA A CA 1
ATOM 830 C C . ALA A 1 103 ? 5.850 -4.193 5.980 1.00 87.94 103 ALA A C 1
ATOM 832 O O . ALA A 1 103 ? 6.274 -3.227 5.350 1.00 87.94 103 ALA A O 1
ATOM 833 N N . THR A 1 104 ? 5.042 -5.104 5.426 1.00 87.06 104 THR A N 1
ATOM 834 C CA . THR A 1 104 ? 4.571 -5.030 4.035 1.00 87.06 104 THR A CA 1
ATOM 835 C C . THR A 1 104 ? 3.742 -3.770 3.801 1.00 87.06 104 THR A C 1
ATOM 837 O O . THR A 1 104 ? 4.064 -2.987 2.911 1.00 87.06 104 THR A O 1
ATOM 840 N N . ILE A 1 105 ? 2.726 -3.529 4.636 1.00 87.94 105 ILE A N 1
ATOM 841 C CA . ILE A 1 105 ? 1.839 -2.363 4.499 1.00 87.94 105 ILE A CA 1
ATOM 842 C C . ILE A 1 105 ? 2.620 -1.064 4.721 1.00 87.94 105 ILE A C 1
ATOM 844 O O . ILE A 1 105 ? 2.541 -0.142 3.911 1.00 87.94 105 ILE A O 1
ATOM 848 N N . HIS A 1 106 ? 3.445 -1.008 5.769 1.00 87.00 106 HIS A N 1
ATOM 849 C CA . HIS A 1 106 ? 4.293 0.147 6.048 1.00 87.00 10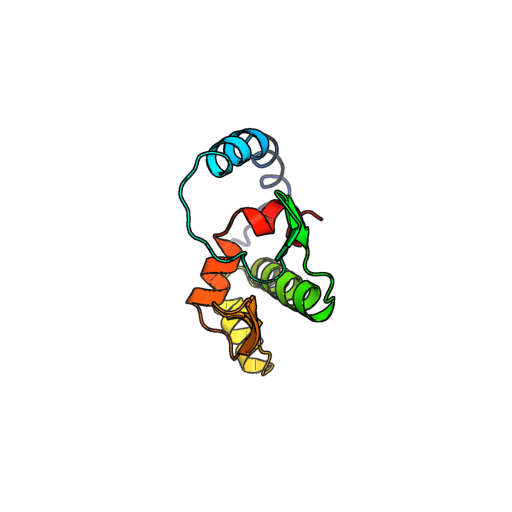6 HIS A CA 1
ATOM 850 C C . HIS A 1 106 ? 5.246 0.448 4.882 1.00 87.00 106 HIS A C 1
ATOM 852 O O . HIS A 1 106 ? 5.395 1.603 4.492 1.00 87.00 106 HIS A O 1
ATOM 858 N N . ARG A 1 107 ? 5.861 -0.577 4.274 1.00 84.88 107 ARG A N 1
ATOM 859 C CA . ARG A 1 107 ? 6.751 -0.407 3.116 1.00 84.88 107 ARG A CA 1
ATOM 860 C C . ARG A 1 107 ? 6.012 0.107 1.880 1.00 84.88 107 ARG A C 1
ATOM 862 O O . ARG A 1 107 ? 6.600 0.883 1.134 1.00 84.88 107 ARG A O 1
ATOM 869 N N . MET A 1 108 ? 4.764 -0.305 1.653 1.00 86.56 108 MET A N 1
ATOM 870 C CA . MET A 1 108 ? 3.945 0.216 0.549 1.00 86.56 108 MET A CA 1
ATOM 871 C C . MET A 1 108 ? 3.652 1.705 0.743 1.00 86.56 108 MET A C 1
ATOM 873 O O . MET A 1 108 ? 3.905 2.494 -0.160 1.00 86.56 108 MET A O 1
ATOM 877 N N . ILE A 1 109 ? 3.223 2.100 1.944 1.00 84.31 109 ILE A N 1
ATOM 878 C CA . ILE A 1 109 ? 2.895 3.497 2.272 1.00 84.31 109 ILE A CA 1
ATOM 879 C C . ILE A 1 109 ? 4.142 4.392 2.247 1.00 84.31 109 ILE A C 1
ATOM 881 O O . ILE A 1 109 ? 4.091 5.520 1.765 1.00 84.31 109 ILE A O 1
ATOM 885 N N . ALA A 1 110 ? 5.273 3.897 2.757 1.00 83.12 110 ALA A N 1
ATOM 886 C CA . ALA A 1 110 ? 6.520 4.655 2.827 1.00 83.12 110 ALA A CA 1
ATOM 887 C C . ALA A 1 110 ? 7.240 4.778 1.474 1.00 83.12 110 ALA A C 1
ATOM 889 O O . ALA A 1 110 ? 8.154 5.595 1.341 1.00 83.12 110 ALA A O 1
ATOM 890 N N . ASN A 1 111 ? 6.878 3.966 0.476 1.00 79.56 111 ASN A N 1
ATOM 891 C CA . ASN A 1 111 ? 7.546 3.982 -0.816 1.00 79.56 111 ASN A CA 1
ATOM 892 C C . ASN A 1 111 ? 6.907 5.034 -1.750 1.00 79.56 111 ASN A C 1
ATOM 894 O O . ASN A 1 111 ? 5.765 4.866 -2.185 1.00 79.56 111 ASN A O 1
ATOM 898 N N . PRO A 1 112 ? 7.645 6.100 -2.124 1.00 75.06 112 PRO A N 1
ATOM 899 C CA . PRO A 1 112 ? 7.099 7.217 -2.893 1.00 75.06 112 PRO A CA 1
ATOM 900 C C . PRO A 1 112 ? 6.639 6.838 -4.307 1.00 75.06 112 P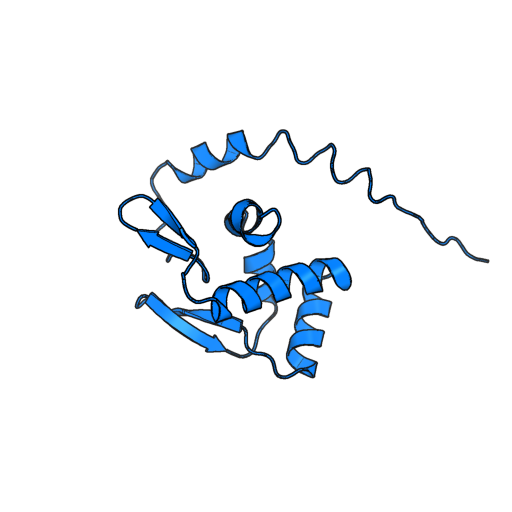RO A C 1
ATOM 902 O O . PRO A 1 112 ? 5.844 7.573 -4.888 1.00 75.06 112 PRO A O 1
ATOM 905 N N . ILE A 1 113 ? 7.090 5.702 -4.857 1.00 77.19 113 ILE A N 1
ATOM 906 C CA . ILE A 1 113 ? 6.694 5.249 -6.200 1.00 77.19 113 ILE A CA 1
ATOM 907 C C . ILE A 1 113 ? 5.187 4.967 -6.298 1.00 77.19 113 ILE A C 1
ATOM 909 O O . ILE A 1 113 ? 4.573 5.218 -7.332 1.00 77.19 113 ILE A O 1
ATOM 913 N N . TYR A 1 114 ? 4.567 4.504 -5.205 1.00 78.50 114 TYR A N 1
ATOM 914 C CA . TYR A 1 114 ? 3.127 4.258 -5.164 1.00 78.50 114 TYR A CA 1
ATOM 915 C C . TYR A 1 114 ? 2.328 5.555 -5.100 1.00 78.50 114 TYR A C 1
ATOM 917 O O . TYR A 1 114 ? 1.205 5.592 -5.591 1.00 78.50 114 TYR A O 1
ATOM 925 N N . GLY A 1 115 ? 2.921 6.621 -4.553 1.00 64.88 115 GLY A N 1
ATOM 926 C CA . GLY A 1 115 ? 2.296 7.935 -4.474 1.00 64.88 115 GLY A CA 1
ATOM 927 C C . GLY A 1 115 ? 1.824 8.403 -5.849 1.00 64.88 115 GLY A C 1
ATOM 928 O O . GLY A 1 115 ? 0.643 8.648 -6.037 1.00 64.88 115 GLY A O 1
ATOM 929 N N . GLY A 1 116 ? 2.717 8.438 -6.841 1.00 64.81 116 GLY A N 1
ATOM 930 C CA . GLY A 1 116 ? 2.373 8.927 -8.182 1.00 64.81 116 GLY A CA 1
ATOM 931 C C . GLY A 1 116 ? 1.463 8.004 -9.000 1.00 64.81 116 GLY A C 1
ATOM 932 O O . GLY A 1 116 ? 0.711 8.488 -9.835 1.00 64.81 116 GLY A O 1
ATOM 933 N N . ALA A 1 117 ? 1.529 6.688 -8.783 1.00 61.25 117 ALA A N 1
ATOM 934 C CA . ALA A 1 117 ? 0.832 5.717 -9.626 1.00 61.25 117 ALA A CA 1
ATOM 935 C C . ALA A 1 117 ? -0.498 5.224 -9.035 1.00 61.25 117 ALA A C 1
ATOM 937 O O . ALA A 1 117 ? -1.430 4.976 -9.793 1.00 61.25 117 ALA A O 1
ATOM 938 N N . TYR A 1 118 ? -0.591 5.046 -7.718 1.00 56.94 118 TYR A N 1
ATOM 939 C CA . TYR A 1 118 ? -1.742 4.426 -7.049 1.00 56.94 118 TYR A CA 1
ATOM 940 C C . TYR A 1 118 ? -2.459 5.358 -6.067 1.00 56.94 118 TYR A C 1
ATOM 942 O O . TYR A 1 118 ? -3.624 5.117 -5.782 1.00 56.94 118 TYR A O 1
ATOM 950 N N . ALA A 1 119 ? -1.795 6.399 -5.548 1.00 56.50 119 ALA A N 1
ATOM 951 C CA . ALA A 1 119 ? -2.415 7.328 -4.598 1.00 56.50 119 ALA A CA 1
ATOM 952 C C . ALA A 1 119 ? -3.011 8.594 -5.250 1.00 56.50 119 ALA A C 1
ATOM 954 O O . ALA A 1 119 ? -3.847 9.239 -4.627 1.00 56.50 119 ALA A O 1
ATOM 955 N N . TYR A 1 120 ? -2.596 8.953 -6.474 1.00 46.72 120 TYR A N 1
ATOM 956 C CA . TYR A 1 120 ? -3.074 10.145 -7.206 1.00 46.72 120 TYR A CA 1
ATOM 957 C C . TYR A 1 120 ? -3.457 9.863 -8.674 1.00 46.72 120 TYR A C 1
ATOM 959 O O . TYR A 1 120 ? -3.542 10.801 -9.466 1.00 46.72 120 TYR A O 1
ATOM 967 N N . GLY A 1 121 ? -3.599 8.588 -9.055 1.00 42.22 121 GLY A N 1
ATOM 968 C CA . GLY A 1 121 ? -3.923 8.158 -10.422 1.00 42.22 121 GLY A CA 1
ATOM 969 C C . GLY A 1 121 ? -5.371 7.739 -10.581 1.00 42.22 121 GLY A C 1
ATOM 970 O O . GLY A 1 121 ? -5.926 7.218 -9.591 1.00 42.22 121 GLY A O 1
#

Foldseek 3Di:
DDPPDPPDPPPVPVVPPPPPVVCVVVVPDDDDPDDQFFQWDDDPPDIHGDPPVVLLVLLLLLLVQCVVVVHLVRSLVVCVVVVFWHWDADPVRDTDTHRDDSVSSVCSVPDCVCCVPRVPD

InterPro domains:
  IPR006119 Resolvase, N-terminal catalytic domain [PS51736] (1-30)
  IPR011109 DNA-binding recombinase domain [PF07508] (58-121)
  IPR038109 DNA-binding recombinase domain superfamily [G3DSA:3.90.1750.20] (16-121)
  IPR050639 Site-specific recombinase resolvase [PTHR30461] (1-121)

pLDDT: mean 71.99, std 20.58, range [35.44, 95.81]

Sequence (121 aa):
MGLKGSLNEYELDLLRQRSLSARYEKARRGELVVTVPVGFLKVGDRIEKDPDRRIQDAIALVFNKVAELGSARQALLWFLEHGLDLPVRRADGDVIWRRPNYATIHRMIANPIYGGAYAYG

Organism: NCBI:txid1967781

Radius of gyration: 16.43 Å; chains: 1; bounding box: 41×38×47 Å